Protein AF-A0A8H3WWH0-F1 (afdb_monomer_lite)

Organism: Gigaspora margarita (NCBI:txid4874)

Structure (mmCIF, N/CA/C/O backbone):
data_AF-A0A8H3WWH0-F1
#
_entry.id   AF-A0A8H3WWH0-F1
#
loop_
_atom_site.group_PDB
_atom_site.id
_atom_site.type_symbol
_atom_site.label_atom_id
_atom_site.label_alt_id
_atom_site.label_comp_id
_atom_site.label_asym_id
_atom_site.label_entity_id
_atom_site.label_seq_id
_atom_site.pdbx_PDB_ins_code
_atom_site.Cartn_x
_atom_site.Cartn_y
_atom_site.Cartn_z
_atom_site.occupancy
_atom_site.B_iso_or_equiv
_atom_site.auth_seq_id
_atom_site.auth_comp_id
_atom_site.auth_asym_id
_atom_site.auth_atom_id
_atom_site.pdbx_PDB_model_num
ATOM 1 N N . MET A 1 1 ? 37.284 -2.331 -10.304 1.00 47.31 1 MET A N 1
ATOM 2 C CA . MET A 1 1 ? 37.737 -1.163 -9.520 1.00 47.31 1 MET A CA 1
ATOM 3 C C . MET A 1 1 ? 36.576 -0.740 -8.632 1.00 47.31 1 MET A C 1
ATOM 5 O O . MET A 1 1 ? 35.545 -0.364 -9.172 1.00 47.31 1 MET A O 1
ATOM 9 N N . ARG A 1 2 ? 36.662 -0.926 -7.308 1.00 51.16 2 ARG A N 1
ATOM 10 C CA . ARG A 1 2 ? 35.628 -0.417 -6.393 1.00 51.16 2 ARG A CA 1
ATOM 11 C C . ARG A 1 2 ? 35.844 1.087 -6.280 1.00 51.16 2 ARG A C 1
ATOM 13 O O . ARG A 1 2 ? 36.903 1.511 -5.836 1.00 51.16 2 ARG A O 1
ATOM 20 N N . ILE A 1 3 ? 34.891 1.863 -6.782 1.00 69.62 3 ILE A N 1
ATOM 21 C CA . ILE A 1 3 ? 34.900 3.312 -6.619 1.00 69.62 3 ILE A CA 1
ATOM 22 C C . ILE A 1 3 ? 34.390 3.567 -5.211 1.00 69.62 3 ILE A C 1
ATOM 24 O O . ILE A 1 3 ? 33.241 3.264 -4.889 1.00 69.62 3 ILE A O 1
ATOM 28 N N . ASP A 1 4 ? 35.277 4.059 -4.363 1.00 80.44 4 ASP A N 1
ATOM 29 C CA . ASP A 1 4 ? 34.910 4.469 -3.025 1.00 80.44 4 ASP A CA 1
ATOM 30 C C . ASP A 1 4 ? 34.008 5.700 -3.088 1.00 80.44 4 ASP A C 1
ATOM 32 O O . ASP A 1 4 ? 34.288 6.665 -3.801 1.00 80.44 4 ASP A O 1
ATOM 36 N N . ALA A 1 5 ? 32.918 5.670 -2.318 1.00 78.88 5 ALA A N 1
ATOM 37 C CA . ALA A 1 5 ? 32.061 6.834 -2.172 1.00 78.88 5 ALA A CA 1
ATOM 38 C C . ALA A 1 5 ? 32.884 8.022 -1.632 1.00 78.88 5 ALA A C 1
ATOM 40 O O . ALA A 1 5 ? 33.704 7.815 -0.720 1.00 78.88 5 ALA A O 1
ATOM 41 N N . PRO A 1 6 ? 32.654 9.247 -2.147 1.00 90.19 6 PRO A N 1
ATOM 42 C CA . PRO A 1 6 ? 33.270 10.463 -1.633 1.00 90.19 6 PRO A CA 1
ATOM 43 C C . PRO A 1 6 ? 33.148 10.574 -0.109 1.00 90.19 6 PRO A C 1
ATOM 45 O O . PRO A 1 6 ? 32.154 10.157 0.494 1.00 90.19 6 PRO A O 1
ATOM 48 N N . SER A 1 7 ? 34.169 11.140 0.531 1.00 87.94 7 SER A N 1
ATOM 49 C CA . SER A 1 7 ? 34.302 11.152 1.994 1.00 87.94 7 SER A CA 1
ATOM 50 C C . SER A 1 7 ? 33.136 11.842 2.711 1.00 87.94 7 SER A C 1
ATOM 52 O O . SER A 1 7 ? 32.766 11.432 3.809 1.00 87.94 7 SER A O 1
ATOM 54 N N . ASN A 1 8 ? 32.516 12.844 2.085 1.00 89.38 8 ASN A N 1
ATOM 55 C CA . ASN A 1 8 ? 31.318 13.510 2.592 1.00 89.38 8 ASN A CA 1
ATOM 56 C C . ASN A 1 8 ? 30.099 12.575 2.612 1.00 89.38 8 ASN A C 1
ATOM 58 O O . ASN A 1 8 ? 29.381 12.548 3.606 1.00 89.38 8 ASN A O 1
ATOM 62 N N . ILE A 1 9 ? 29.900 11.772 1.563 1.00 87.19 9 ILE A N 1
ATOM 63 C CA . ILE A 1 9 ? 28.794 10.807 1.486 1.00 87.19 9 ILE A CA 1
ATOM 64 C C . ILE A 1 9 ? 28.985 9.708 2.530 1.00 87.19 9 ILE A C 1
ATOM 66 O O . ILE A 1 9 ? 28.060 9.395 3.273 1.00 87.19 9 ILE A O 1
ATOM 70 N N . ARG A 1 10 ? 30.212 9.191 2.667 1.00 88.69 10 ARG A N 1
ATOM 71 C CA . ARG A 1 10 ? 30.536 8.175 3.679 1.00 88.69 10 ARG A CA 1
ATOM 72 C C . ARG A 1 10 ? 30.278 8.672 5.103 1.00 88.69 10 ARG A C 1
ATOM 74 O O . ARG A 1 10 ? 29.740 7.925 5.909 1.00 88.69 10 ARG A O 1
ATOM 81 N N . LYS A 1 11 ? 30.613 9.932 5.404 1.00 91.94 11 LYS A N 1
ATOM 82 C CA . LYS A 1 11 ? 30.313 10.548 6.707 1.00 91.94 11 LYS A CA 1
ATOM 83 C C . LYS A 1 11 ? 28.812 10.631 6.971 1.00 91.94 11 LYS A C 1
ATOM 85 O O . LYS A 1 11 ? 28.388 10.245 8.049 1.00 91.94 11 LYS A O 1
ATOM 90 N N . ILE A 1 12 ? 28.023 11.085 5.996 1.00 90.94 12 ILE A N 1
ATOM 91 C CA . ILE A 1 12 ? 26.559 11.170 6.132 1.00 90.94 12 ILE A CA 1
ATOM 92 C C . ILE A 1 12 ? 25.961 9.781 6.391 1.00 90.94 12 ILE A C 1
ATOM 94 O O . ILE A 1 12 ? 25.162 9.620 7.308 1.00 90.94 12 ILE A O 1
ATOM 98 N N . CYS A 1 13 ? 26.383 8.768 5.630 1.00 88.12 13 CYS A N 1
ATOM 99 C CA . CYS A 1 13 ? 25.915 7.396 5.821 1.00 88.12 13 CYS A CA 1
ATOM 100 C C . CYS A 1 13 ? 26.326 6.822 7.183 1.00 88.12 13 CYS A C 1
ATOM 102 O O . CYS A 1 13 ? 25.513 6.170 7.827 1.00 88.12 13 CYS A O 1
ATOM 104 N N . ASN A 1 14 ? 27.555 7.078 7.637 1.00 89.38 14 ASN A N 1
ATOM 105 C CA . ASN A 1 14 ? 28.015 6.608 8.943 1.00 89.38 14 ASN A CA 1
ATOM 106 C C . ASN A 1 14 ? 27.231 7.258 10.088 1.00 89.38 14 ASN A C 1
ATOM 108 O O . ASN A 1 14 ? 26.812 6.543 10.986 1.00 89.38 14 ASN A O 1
ATOM 112 N N . VAL A 1 15 ? 26.962 8.568 10.017 1.00 90.88 15 VAL A N 1
ATOM 113 C CA . VAL A 1 15 ? 26.115 9.267 11.001 1.00 90.88 15 VAL A CA 1
ATOM 114 C C . VAL A 1 15 ? 24.715 8.656 11.042 1.00 90.88 15 VAL A C 1
ATOM 116 O O . VAL A 1 15 ? 24.212 8.364 12.118 1.00 90.88 15 VAL A O 1
ATOM 119 N N . PHE A 1 16 ? 24.110 8.390 9.879 1.00 86.81 16 PHE A N 1
ATOM 120 C CA . PHE A 1 16 ? 22.803 7.732 9.821 1.00 86.81 16 PHE A CA 1
ATOM 121 C C . PHE A 1 16 ? 22.822 6.342 10.470 1.00 86.81 16 PHE A C 1
ATOM 123 O O . PHE A 1 16 ? 21.914 6.013 11.222 1.00 86.81 16 PHE A O 1
ATOM 130 N N . ILE A 1 17 ? 23.843 5.526 10.192 1.00 84.44 17 ILE A N 1
ATOM 131 C CA . ILE A 1 17 ? 23.974 4.179 10.766 1.00 84.44 17 ILE A C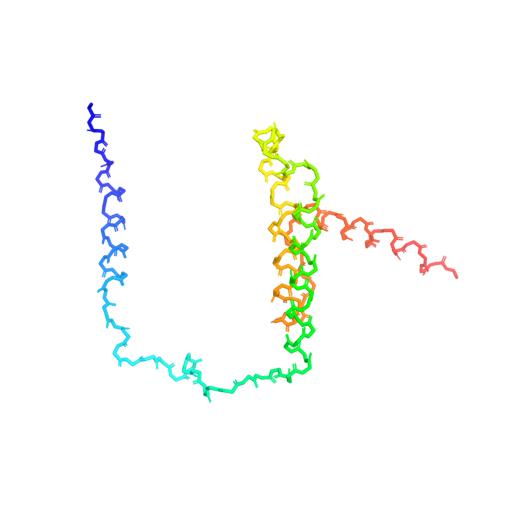A 1
ATOM 132 C C . ILE A 1 17 ? 24.190 4.251 12.282 1.00 84.44 17 ILE A C 1
ATOM 134 O O . ILE A 1 17 ? 23.595 3.468 13.013 1.00 84.44 17 ILE A O 1
ATOM 138 N N . GLU A 1 18 ? 25.023 5.178 12.755 1.00 84.38 18 GLU A N 1
ATOM 139 C CA . GLU A 1 18 ? 25.253 5.401 14.185 1.00 84.38 18 GLU A CA 1
ATOM 140 C C . GLU A 1 18 ? 23.978 5.859 14.897 1.00 84.38 18 GLU A C 1
ATOM 142 O O . GLU A 1 18 ? 23.678 5.350 15.971 1.00 84.38 18 GLU A O 1
ATOM 147 N N . ASP A 1 19 ? 23.198 6.763 14.300 1.00 81.19 19 ASP A N 1
ATOM 148 C CA . ASP A 1 19 ? 21.915 7.202 14.856 1.00 81.19 19 ASP A CA 1
ATOM 149 C C . ASP A 1 19 ? 20.839 6.110 14.792 1.00 81.19 19 ASP A C 1
ATOM 151 O O . ASP A 1 19 ? 20.040 5.992 15.715 1.00 81.19 19 ASP A O 1
ATOM 155 N N . PHE A 1 20 ? 20.826 5.291 13.738 1.00 75.75 20 PHE A N 1
ATOM 156 C CA . PHE A 1 20 ? 19.879 4.185 13.580 1.00 75.75 20 PHE A CA 1
ATOM 157 C C . PHE A 1 20 ? 20.164 3.024 14.542 1.00 75.75 20 PHE A C 1
ATOM 159 O O . PHE A 1 20 ? 19.232 2.415 15.055 1.00 75.75 20 PHE A O 1
ATOM 166 N N . ASN A 1 21 ? 21.443 2.727 14.791 1.00 71.00 21 ASN A N 1
ATOM 167 C CA . ASN A 1 21 ? 21.883 1.657 15.692 1.00 71.00 21 ASN A CA 1
ATOM 168 C C . ASN A 1 21 ? 21.983 2.099 17.158 1.00 71.00 21 ASN A C 1
ATOM 170 O O . ASN A 1 21 ? 22.380 1.298 18.005 1.00 71.00 21 ASN A O 1
ATOM 174 N N . LYS A 1 22 ? 21.673 3.359 17.488 1.00 72.88 22 LYS A N 1
ATOM 175 C CA . LYS A 1 22 ? 21.395 3.713 18.879 1.00 72.88 22 LYS A CA 1
ATOM 176 C C . LYS A 1 22 ? 20.124 2.970 19.266 1.00 72.88 22 LYS A C 1
ATOM 178 O O . LYS A 1 22 ? 19.025 3.412 18.943 1.00 72.88 22 LYS A O 1
ATOM 183 N N . ASP A 1 23 ? 20.292 1.859 19.975 1.00 59.53 23 ASP A N 1
ATOM 184 C CA . ASP A 1 23 ? 19.234 1.060 20.606 1.00 59.53 23 ASP A CA 1
ATOM 185 C C . ASP A 1 23 ? 18.493 1.838 21.723 1.00 59.53 23 ASP A C 1
ATOM 187 O O . ASP A 1 23 ? 18.052 1.276 22.722 1.00 59.53 23 ASP A O 1
ATOM 191 N N . GLU A 1 24 ? 18.297 3.150 21.576 1.00 60.19 24 GLU A N 1
ATOM 192 C CA . GLU A 1 24 ? 17.433 3.945 22.442 1.00 60.19 24 GLU A CA 1
ATOM 193 C C . GLU A 1 24 ? 15.970 3.785 22.018 1.00 60.19 24 GLU A C 1
ATOM 195 O O . GLU A 1 24 ? 15.259 4.734 21.690 1.00 60.19 24 GLU A O 1
ATOM 200 N N . ILE A 1 25 ? 15.486 2.549 22.085 1.00 59.09 25 ILE A N 1
ATOM 201 C CA . ILE A 1 25 ? 14.101 2.321 22.479 1.00 59.09 25 ILE A CA 1
ATOM 202 C C . ILE A 1 25 ? 14.105 1.370 23.679 1.00 59.09 25 ILE A C 1
ATOM 204 O O . ILE A 1 25 ? 13.384 0.379 23.704 1.00 59.09 25 ILE A O 1
ATOM 208 N N . GLU A 1 26 ? 14.905 1.670 24.711 1.00 57.72 26 GLU A N 1
ATOM 209 C CA . GLU A 1 26 ? 14.737 1.002 26.013 1.00 57.72 26 GLU A CA 1
ATOM 210 C C . GLU A 1 26 ? 13.321 1.244 26.569 1.00 57.72 26 GLU A C 1
ATOM 212 O O . GLU A 1 26 ? 12.786 0.420 27.308 1.00 57.72 26 GLU A O 1
ATOM 217 N N . ILE A 1 27 ? 12.669 2.346 26.165 1.00 62.75 27 ILE A N 1
ATOM 218 C CA . ILE A 1 27 ? 11.276 2.655 26.494 1.00 62.75 27 ILE A CA 1
ATOM 219 C C . ILE A 1 27 ? 10.620 3.320 25.280 1.00 62.75 27 ILE A C 1
ATOM 221 O O . ILE A 1 27 ? 10.911 4.473 24.960 1.00 62.75 27 ILE A O 1
ATOM 225 N N . LEU A 1 28 ? 9.700 2.616 24.609 1.00 63.22 28 LEU A N 1
ATOM 226 C CA . LEU A 1 28 ? 8.812 3.239 23.624 1.00 63.22 28 LEU A CA 1
ATOM 227 C C . LEU A 1 28 ? 8.074 4.393 24.327 1.00 63.22 28 LEU A C 1
ATOM 229 O O . LEU A 1 28 ? 7.396 4.138 25.328 1.00 63.22 28 LEU A O 1
ATOM 233 N N . PRO A 1 29 ? 8.168 5.650 23.846 1.00 67.38 29 PRO A N 1
ATOM 234 C CA . PRO A 1 29 ? 7.402 6.741 24.429 1.00 67.38 29 PRO A CA 1
ATOM 235 C C . PRO A 1 29 ? 5.924 6.334 24.530 1.00 67.38 29 PRO A C 1
ATOM 237 O O . PRO A 1 29 ? 5.405 5.795 23.551 1.00 67.38 29 PRO A O 1
ATOM 240 N N . PRO A 1 30 ? 5.209 6.610 25.637 1.00 64.69 30 PRO A N 1
ATOM 241 C CA . PRO A 1 30 ? 3.835 6.128 25.836 1.00 64.69 30 PRO A CA 1
ATOM 242 C C . PRO A 1 30 ? 2.860 6.490 24.700 1.00 64.69 30 PRO A C 1
ATOM 244 O O . PRO A 1 30 ? 1.909 5.771 24.423 1.00 64.69 30 PRO A O 1
ATOM 247 N N . LYS A 1 31 ? 3.125 7.577 23.965 1.00 68.25 31 LYS A N 1
ATOM 248 C CA . LYS A 1 31 ? 2.364 7.959 22.758 1.00 68.25 31 LYS A CA 1
ATOM 249 C C . LYS A 1 31 ? 2.461 6.961 21.594 1.00 68.25 31 LYS A C 1
ATOM 251 O O . LYS A 1 31 ? 1.628 6.999 20.698 1.00 68.25 31 LYS A O 1
ATOM 256 N N . TYR A 1 32 ? 3.491 6.124 21.584 1.00 64.62 32 TYR A N 1
ATOM 257 C CA . TYR A 1 32 ? 3.726 5.073 20.599 1.00 64.62 32 TYR A CA 1
ATOM 258 C C . TYR A 1 32 ? 3.468 3.674 21.184 1.00 64.62 32 TYR A C 1
ATOM 260 O O . TYR A 1 32 ? 3.505 2.696 20.442 1.00 64.62 32 TYR A O 1
ATOM 268 N N . SER A 1 33 ? 3.188 3.557 22.491 1.00 67.88 33 SER A N 1
ATOM 269 C CA . SER A 1 33 ? 2.760 2.288 23.079 1.00 67.88 33 SER A CA 1
ATOM 270 C C . SER A 1 33 ? 1.339 1.975 22.621 1.00 67.88 33 SER A C 1
ATOM 272 O O . SER A 1 33 ? 0.416 2.758 22.850 1.00 67.88 33 SER A O 1
ATOM 274 N N . HIS A 1 34 ? 1.166 0.839 21.953 1.00 67.12 34 HIS A N 1
ATOM 275 C CA . HIS A 1 34 ? -0.143 0.367 21.526 1.00 67.12 34 HIS A CA 1
ATOM 276 C C . HIS A 1 34 ? -0.812 -0.364 22.693 1.00 67.12 34 HIS A C 1
ATOM 278 O O . HIS A 1 34 ? -0.259 -1.312 23.242 1.00 67.12 34 HIS A O 1
ATOM 284 N N . ASN A 1 35 ? -2.028 0.025 23.056 1.00 80.00 35 ASN A N 1
ATOM 285 C CA . ASN A 1 35 ? -2.813 -0.582 24.142 1.00 80.00 35 ASN A CA 1
ATOM 286 C C . ASN A 1 35 ? -3.468 -1.925 23.747 1.00 80.00 35 ASN A C 1
ATOM 288 O O . ASN A 1 35 ? -4.428 -2.357 24.378 1.00 80.00 35 ASN A O 1
ATOM 292 N N . HIS A 1 36 ? -2.965 -2.565 22.686 1.00 76.69 36 HIS A N 1
ATOM 293 C CA . HIS A 1 36 ? -3.516 -3.773 22.054 1.00 76.69 36 HIS A CA 1
ATOM 294 C C . HIS A 1 36 ? -4.998 -3.703 21.649 1.00 76.69 36 HIS A C 1
ATOM 296 O O . HIS A 1 36 ? -5.581 -4.737 21.326 1.00 76.69 36 HIS A O 1
ATOM 302 N N . THR A 1 37 ? -5.607 -2.516 21.606 1.00 81.50 37 THR A N 1
ATOM 303 C CA . THR A 1 37 ? -6.978 -2.349 21.128 1.00 81.50 37 THR A CA 1
ATOM 304 C C . THR A 1 37 ? -6.993 -1.561 19.830 1.00 81.50 37 THR A C 1
ATOM 306 O O . THR A 1 37 ? -6.240 -0.609 19.640 1.00 81.50 37 THR A O 1
ATOM 309 N N . TRP A 1 38 ? -7.841 -1.994 18.904 1.00 81.12 38 TRP A N 1
ATOM 310 C CA . TRP A 1 38 ? -8.092 -1.251 17.679 1.00 81.12 38 TRP A CA 1
ATOM 311 C C . TRP A 1 38 ? -9.072 -0.122 17.971 1.00 81.12 38 TRP A C 1
ATOM 313 O O . TRP A 1 38 ? -10.019 -0.293 18.741 1.00 81.12 38 TRP A O 1
ATOM 323 N N . ARG A 1 39 ? -8.832 1.040 17.362 1.00 83.69 39 ARG A N 1
ATOM 324 C CA . ARG A 1 39 ? -9.764 2.168 17.428 1.00 83.69 39 ARG A CA 1
ATOM 325 C C . ARG A 1 39 ? -11.014 1.879 16.596 1.00 83.69 39 ARG A C 1
ATOM 327 O O . ARG A 1 39 ? -12.112 2.250 16.993 1.00 83.69 39 ARG A O 1
ATOM 334 N N . GLU A 1 40 ? -10.825 1.252 15.443 1.00 84.88 40 GLU A N 1
ATOM 335 C CA . GLU A 1 40 ? -11.866 0.854 14.507 1.00 84.88 40 GLU A CA 1
ATOM 336 C C . GLU A 1 40 ? -12.596 -0.405 14.992 1.00 84.88 40 GLU A C 1
ATOM 338 O O . GLU A 1 40 ? -12.020 -1.286 15.637 1.00 84.88 40 GLU A O 1
ATOM 343 N N . SER A 1 41 ? -13.879 -0.511 14.650 1.00 89.38 41 SER A N 1
ATOM 344 C CA . SER A 1 41 ? -14.669 -1.710 14.939 1.00 89.38 41 SER A CA 1
ATOM 345 C C . SER A 1 41 ? -14.247 -2.906 14.074 1.00 89.38 41 SER A C 1
ATOM 347 O O . SER A 1 41 ? -13.663 -2.752 13.001 1.00 89.38 41 SER A O 1
ATOM 349 N N . SER A 1 42 ? -14.598 -4.126 14.498 1.00 90.44 42 SER A N 1
ATOM 350 C CA . SER A 1 42 ? -14.311 -5.342 13.717 1.00 90.44 42 SER A CA 1
ATOM 351 C C . SER A 1 42 ? -14.920 -5.308 12.309 1.00 90.44 42 SER A C 1
ATOM 353 O O . SER A 1 42 ? -14.315 -5.830 11.377 1.00 90.44 42 SER A O 1
ATOM 355 N N . GLU A 1 43 ? -16.103 -4.712 12.148 1.00 92.50 43 GLU A N 1
ATOM 356 C CA . GLU A 1 43 ? -16.756 -4.549 10.844 1.00 92.50 43 GLU A CA 1
ATOM 357 C C . GLU A 1 43 ? -15.971 -3.581 9.953 1.00 92.50 43 GLU A C 1
ATOM 359 O O . GLU A 1 43 ? -15.738 -3.849 8.777 1.00 92.50 43 GLU A O 1
ATOM 364 N N . GLU A 1 44 ? -15.490 -2.472 10.515 1.00 88.56 44 GLU A N 1
ATOM 365 C CA . GLU A 1 44 ? -14.667 -1.523 9.772 1.00 88.56 44 GLU A CA 1
ATOM 366 C C . GLU A 1 44 ? -13.326 -2.115 9.354 1.00 88.56 44 GLU A C 1
ATOM 368 O O . GLU A 1 44 ? -12.905 -1.893 8.221 1.00 88.56 44 GLU A O 1
ATOM 373 N N . LEU A 1 45 ? -12.682 -2.890 10.228 1.00 89.56 45 LEU A N 1
ATOM 374 C CA . LEU A 1 45 ? -11.452 -3.610 9.900 1.00 89.56 45 LEU A CA 1
ATOM 375 C C . LEU A 1 45 ? -11.683 -4.625 8.772 1.00 89.56 45 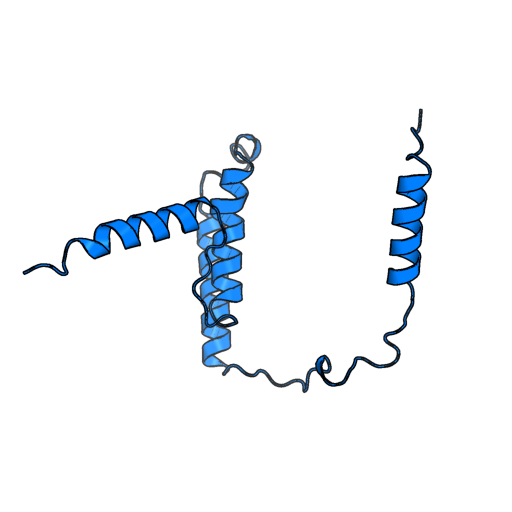LEU A C 1
ATOM 377 O O . LEU A 1 45 ? -10.868 -4.709 7.852 1.00 89.56 45 LEU A O 1
ATOM 381 N N . ALA A 1 46 ? -12.803 -5.354 8.798 1.00 92.19 46 ALA A N 1
ATOM 382 C CA . ALA A 1 46 ? -13.176 -6.278 7.728 1.00 92.19 46 ALA A CA 1
ATOM 383 C C . ALA A 1 46 ? -13.435 -5.548 6.399 1.00 92.19 46 ALA A C 1
ATOM 385 O O . ALA A 1 46 ? -12.969 -5.996 5.350 1.00 92.19 46 ALA A O 1
ATOM 386 N N . ASN A 1 47 ? -14.106 -4.394 6.441 1.00 90.81 47 ASN A N 1
ATOM 387 C CA . ASN A 1 47 ? -14.355 -3.570 5.259 1.00 90.81 47 ASN A CA 1
ATOM 388 C C . ASN A 1 47 ? -13.052 -3.011 4.672 1.00 90.81 47 ASN A C 1
ATOM 390 O O . ASN A 1 47 ? -12.823 -3.155 3.476 1.00 90.81 47 ASN A O 1
ATOM 394 N N . ILE A 1 48 ? -12.160 -2.448 5.499 1.00 88.81 48 ILE A N 1
ATOM 395 C CA . ILE A 1 48 ? -10.839 -1.966 5.049 1.00 88.81 48 ILE A CA 1
ATOM 396 C C . ILE A 1 48 ? -10.043 -3.115 4.422 1.00 88.81 48 ILE A C 1
ATOM 398 O O . ILE A 1 48 ? -9.465 -2.961 3.349 1.00 88.81 48 ILE A O 1
ATOM 402 N N . THR A 1 49 ? -10.043 -4.284 5.066 1.00 91.38 49 THR A N 1
ATOM 403 C CA . THR A 1 49 ? -9.346 -5.470 4.552 1.00 91.38 49 THR A CA 1
ATOM 404 C C . THR A 1 49 ? -9.908 -5.894 3.197 1.00 91.38 49 THR A C 1
ATOM 406 O O . THR A 1 49 ? -9.141 -6.177 2.280 1.00 91.38 49 THR A O 1
ATOM 409 N N . SER A 1 50 ? -11.233 -5.891 3.045 1.00 93.38 50 SER A N 1
ATOM 410 C CA . SER A 1 50 ? -11.894 -6.231 1.782 1.00 93.38 50 SER A CA 1
ATOM 411 C C . SER A 1 50 ? -11.528 -5.237 0.678 1.00 93.38 50 SER A C 1
ATOM 413 O O . SER A 1 50 ? -11.109 -5.665 -0.391 1.00 93.38 50 SER A O 1
ATOM 415 N N . GLU A 1 51 ? -11.557 -3.929 0.956 1.00 92.06 51 GLU A N 1
ATOM 416 C CA . GLU A 1 51 ? -11.164 -2.893 -0.013 1.00 92.06 51 GLU A CA 1
ATOM 417 C C . GLU A 1 51 ? -9.698 -3.039 -0.471 1.00 92.06 51 GLU A C 1
ATOM 419 O O . GLU A 1 51 ? -9.387 -2.851 -1.652 1.00 92.06 51 GLU A O 1
ATOM 424 N N . ILE A 1 52 ? -8.783 -3.395 0.441 1.00 91.25 52 ILE A N 1
ATOM 425 C CA . ILE A 1 52 ? -7.373 -3.651 0.105 1.00 91.25 52 ILE A CA 1
ATOM 426 C C . ILE A 1 52 ? -7.249 -4.878 -0.806 1.00 91.25 52 ILE A C 1
ATOM 428 O O . ILE A 1 52 ? -6.534 -4.829 -1.809 1.00 91.25 52 ILE A O 1
ATOM 432 N N . LEU A 1 53 ? -7.936 -5.974 -0.475 1.00 93.62 53 LEU A N 1
ATOM 433 C CA . LEU A 1 53 ? -7.885 -7.212 -1.256 1.00 93.62 53 LEU A CA 1
ATOM 434 C C . LEU A 1 53 ? -8.528 -7.055 -2.639 1.00 93.62 53 LEU A C 1
ATOM 436 O O . LEU A 1 53 ? -7.996 -7.583 -3.615 1.00 93.62 53 LEU A O 1
ATOM 440 N N . GLU A 1 54 ? -9.625 -6.309 -2.744 1.00 94.44 54 GLU A N 1
ATOM 441 C CA . GLU A 1 54 ? -10.246 -5.956 -4.024 1.00 94.44 54 GLU A CA 1
ATOM 442 C C . GLU A 1 54 ? -9.292 -5.122 -4.882 1.00 94.44 54 GLU A C 1
ATOM 444 O O . GLU A 1 54 ? -9.033 -5.482 -6.029 1.00 94.44 54 GLU A O 1
ATOM 449 N N . SER A 1 55 ? -8.667 -4.093 -4.298 1.00 91.94 55 SER A N 1
ATOM 450 C CA . SER A 1 55 ? -7.674 -3.269 -5.001 1.00 91.94 55 SER A CA 1
ATOM 451 C C . SER A 1 55 ? -6.497 -4.106 -5.512 1.00 91.94 55 SER A C 1
ATOM 453 O O . SER A 1 55 ? -6.062 -3.942 -6.649 1.00 91.94 55 SER A O 1
ATOM 455 N N . LEU A 1 56 ? -5.994 -5.045 -4.703 1.00 91.50 56 LEU A N 1
ATOM 456 C CA . LEU A 1 56 ? -4.948 -5.986 -5.120 1.00 91.50 56 LEU A CA 1
ATOM 457 C C . LEU A 1 56 ? -5.412 -6.916 -6.246 1.00 91.50 56 LEU A C 1
ATOM 459 O O . LEU A 1 56 ? -4.663 -7.156 -7.192 1.00 91.50 56 LEU A O 1
ATOM 463 N N . SER A 1 57 ? -6.637 -7.435 -6.157 1.00 93.00 57 SER A N 1
ATOM 464 C CA . SER A 1 57 ? -7.226 -8.273 -7.203 1.00 93.00 57 SER A CA 1
ATOM 465 C C . SER A 1 57 ? -7.304 -7.521 -8.533 1.00 93.00 57 SER A C 1
ATOM 467 O O . SER A 1 57 ? -6.939 -8.081 -9.567 1.00 93.00 57 SER A O 1
ATOM 469 N N . ASP A 1 58 ? -7.732 -6.261 -8.517 1.00 90.88 58 ASP A N 1
ATOM 470 C CA . ASP A 1 58 ? -7.815 -5.430 -9.720 1.00 90.88 58 ASP A CA 1
ATOM 471 C C . ASP A 1 58 ? -6.430 -5.155 -10.317 1.00 90.88 58 ASP A C 1
ATOM 473 O O . ASP A 1 58 ? -6.239 -5.290 -11.527 1.00 90.88 58 ASP A O 1
ATOM 477 N N . ILE A 1 59 ? -5.437 -4.874 -9.467 1.00 89.00 59 ILE A N 1
ATOM 478 C CA . ILE A 1 59 ? -4.037 -4.705 -9.878 1.00 89.00 59 ILE A CA 1
ATOM 479 C C . ILE A 1 59 ? -3.503 -5.968 -10.559 1.00 89.00 59 ILE A C 1
ATOM 481 O O . ILE A 1 59 ? -2.919 -5.888 -11.637 1.00 89.00 59 ILE A O 1
ATOM 485 N N . TRP A 1 60 ? -3.706 -7.143 -9.960 1.00 86.81 60 TRP A N 1
ATOM 486 C CA . TRP A 1 60 ? -3.200 -8.403 -10.514 1.00 86.81 60 TRP A CA 1
ATOM 487 C C . TRP A 1 60 ? -3.918 -8.852 -11.782 1.00 86.81 60 TRP A C 1
ATOM 489 O O . TRP A 1 60 ? -3.343 -9.595 -12.575 1.00 86.81 60 TRP A O 1
ATOM 499 N N . ARG A 1 61 ? -5.159 -8.412 -11.989 1.00 89.25 61 ARG A N 1
ATOM 500 C CA . ARG A 1 61 ? -5.905 -8.666 -13.226 1.00 89.25 61 ARG A CA 1
ATOM 501 C C . ARG A 1 61 ? -5.539 -7.700 -14.349 1.00 89.25 61 ARG A C 1
ATOM 503 O O . ARG A 1 61 ? -5.985 -7.920 -15.472 1.00 89.25 61 ARG A O 1
ATOM 510 N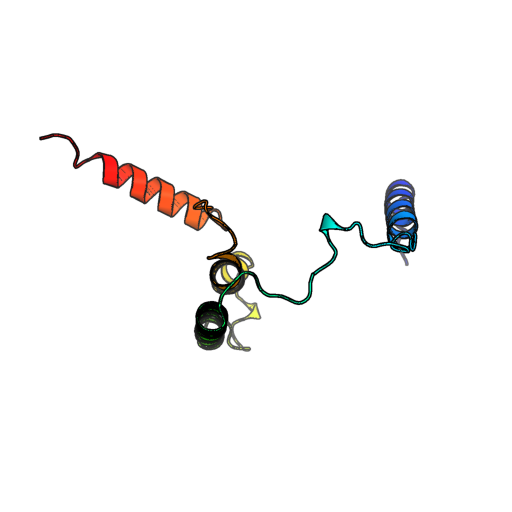 N . ASN A 1 62 ? -4.756 -6.653 -14.079 1.00 87.75 62 ASN A N 1
ATOM 511 C CA . ASN A 1 62 ? -4.345 -5.689 -15.090 1.00 87.75 62 ASN A CA 1
ATOM 512 C C . ASN A 1 62 ? -3.319 -6.319 -16.061 1.00 87.75 62 ASN A C 1
ATOM 514 O O . ASN A 1 62 ? -2.189 -6.611 -15.651 1.00 87.75 62 ASN A O 1
ATOM 518 N N . PRO A 1 63 ? -3.650 -6.460 -17.361 1.00 86.62 63 PRO A N 1
ATOM 519 C CA . PRO A 1 63 ? -2.752 -7.057 -18.350 1.00 86.62 63 PRO A CA 1
ATOM 520 C C . PRO A 1 63 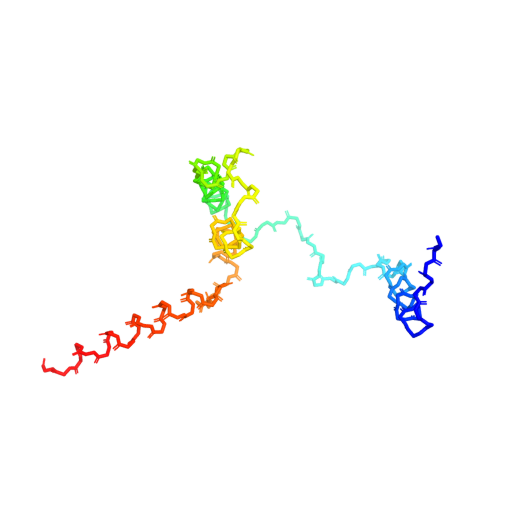? -1.434 -6.292 -18.535 1.00 86.62 63 PRO A C 1
ATOM 522 O O . PRO A 1 63 ? -0.439 -6.866 -18.971 1.00 86.62 63 PRO A O 1
ATOM 525 N N . ALA A 1 64 ? -1.394 -5.001 -18.179 1.00 84.06 64 ALA A N 1
ATOM 526 C CA . ALA A 1 64 ? -0.179 -4.188 -18.243 1.00 84.06 64 ALA A CA 1
ATOM 527 C C . ALA A 1 64 ? 0.957 -4.743 -17.365 1.00 84.06 64 ALA A C 1
ATOM 529 O O . ALA A 1 64 ? 2.129 -4.463 -17.624 1.00 84.06 64 ALA A O 1
ATOM 530 N N . PHE A 1 65 ? 0.620 -5.550 -16.354 1.00 84.19 65 PHE A N 1
ATOM 531 C CA . PHE A 1 65 ? 1.571 -6.163 -15.431 1.00 84.19 65 PHE A CA 1
ATOM 532 C C . PHE A 1 65 ? 1.778 -7.663 -15.661 1.00 84.19 65 PHE A C 1
ATOM 534 O O . PHE A 1 65 ? 2.437 -8.320 -14.852 1.00 84.19 65 PHE A O 1
ATOM 541 N N . GLU A 1 66 ? 1.297 -8.214 -16.780 1.00 87.12 66 GLU A N 1
ATOM 542 C CA . GLU A 1 66 ? 1.699 -9.556 -17.198 1.00 87.12 66 GLU A CA 1
ATOM 543 C C . GLU A 1 66 ? 3.218 -9.626 -17.416 1.00 87.12 66 GLU A C 1
ATOM 545 O O . GLU A 1 66 ? 3.855 -8.674 -17.867 1.00 87.12 66 GLU A O 1
ATOM 550 N N . ALA A 1 67 ? 3.832 -10.774 -17.117 1.00 82.62 67 ALA A N 1
ATOM 551 C CA . ALA A 1 67 ? 5.292 -10.921 -17.102 1.00 82.62 67 ALA A CA 1
ATOM 552 C C . ALA A 1 67 ? 5.984 -10.580 -18.442 1.00 82.62 67 ALA A C 1
ATOM 554 O O . ALA A 1 67 ? 7.155 -10.192 -18.460 1.00 82.62 67 ALA A O 1
ATOM 555 N N . ASN A 1 68 ? 5.267 -10.723 -19.558 1.00 86.81 68 ASN A N 1
ATOM 556 C CA . ASN A 1 68 ? 5.700 -10.381 -20.916 1.00 86.81 68 ASN A CA 1
ATOM 557 C C . ASN A 1 68 ? 5.717 -8.861 -21.190 1.00 86.81 68 ASN A C 1
ATOM 559 O O . ASN A 1 68 ? 6.520 -8.411 -22.006 1.00 86.81 68 ASN A O 1
ATOM 563 N N . ILE A 1 69 ? 4.865 -8.079 -20.520 1.00 84.88 69 ILE A N 1
ATOM 564 C CA . ILE A 1 69 ? 4.606 -6.657 -20.801 1.00 84.88 69 ILE A CA 1
ATOM 565 C C . ILE A 1 69 ? 5.056 -5.757 -19.636 1.00 84.88 69 ILE A C 1
ATOM 567 O O . ILE A 1 69 ? 5.397 -4.597 -19.849 1.00 84.88 69 ILE A O 1
ATOM 571 N N . ALA A 1 70 ? 5.175 -6.282 -18.416 1.00 81.25 70 ALA A N 1
ATOM 572 C CA . ALA A 1 70 ? 5.536 -5.512 -17.224 1.00 81.25 70 ALA A CA 1
ATOM 573 C C . ALA A 1 70 ? 6.854 -4.731 -17.381 1.00 81.25 70 ALA A C 1
ATOM 575 O O . ALA A 1 70 ? 6.981 -3.611 -16.894 1.00 81.25 70 ALA A O 1
ATOM 576 N N . LYS A 1 71 ? 7.833 -5.290 -18.108 1.00 84.12 71 LYS A N 1
ATOM 577 C CA . LYS A 1 71 ? 9.140 -4.649 -18.347 1.00 84.12 71 LYS A CA 1
ATOM 578 C C . LYS A 1 71 ? 9.086 -3.451 -19.298 1.00 84.12 71 LYS A C 1
ATOM 580 O O . LYS A 1 71 ? 10.058 -2.705 -19.360 1.00 84.12 71 LYS A O 1
ATOM 585 N N . THR A 1 72 ? 8.010 -3.295 -20.067 1.00 87.62 72 THR A N 1
ATOM 586 C CA . THR A 1 72 ? 7.838 -2.172 -21.000 1.00 87.62 72 THR A CA 1
ATOM 587 C C . THR A 1 72 ? 7.042 -1.024 -20.387 1.00 87.62 72 THR A C 1
ATOM 589 O O . THR A 1 72 ? 6.942 0.038 -21.001 1.00 87.62 72 THR A O 1
ATOM 592 N N . GLN A 1 73 ? 6.495 -1.215 -19.183 1.00 86.19 73 GLN A N 1
ATOM 593 C CA . GLN A 1 73 ? 5.723 -0.191 -18.497 1.00 86.19 73 GLN A CA 1
ATOM 594 C C . GLN A 1 73 ? 6.613 0.925 -17.963 1.00 86.19 73 GLN A C 1
ATOM 596 O O . GLN A 1 73 ? 7.755 0.717 -17.553 1.00 86.19 73 GLN A O 1
ATOM 601 N N . SER A 1 74 ? 6.053 2.131 -17.955 1.00 89.88 74 SER A N 1
ATOM 602 C CA . SER A 1 74 ? 6.707 3.281 -17.347 1.00 89.88 74 SER A CA 1
ATOM 603 C C . SER A 1 74 ? 6.616 3.214 -15.820 1.00 89.88 74 SER A C 1
ATOM 605 O O . SER A 1 74 ? 5.673 2.645 -15.265 1.00 89.88 74 SER A O 1
ATOM 607 N N . GLU A 1 75 ? 7.547 3.873 -15.131 1.00 85.94 75 GLU A N 1
ATOM 608 C CA . GLU A 1 75 ? 7.447 4.097 -13.682 1.00 85.94 75 GLU A CA 1
ATOM 609 C C . GLU A 1 75 ? 6.113 4.771 -13.311 1.00 85.94 75 GLU A C 1
ATOM 611 O O . GLU A 1 75 ? 5.477 4.404 -12.325 1.00 85.94 75 GLU A O 1
ATOM 616 N N . GLY A 1 76 ? 5.633 5.693 -14.156 1.00 85.62 76 GLY A N 1
ATOM 617 C CA . GLY A 1 76 ? 4.348 6.368 -13.972 1.00 85.62 76 GLY A CA 1
ATOM 618 C C . GLY A 1 76 ? 3.152 5.414 -13.972 1.00 85.62 76 GLY A C 1
ATOM 619 O O . GLY A 1 76 ? 2.234 5.600 -13.175 1.00 85.62 76 GLY A O 1
ATOM 620 N N . THR A 1 77 ? 3.186 4.371 -14.805 1.00 86.25 77 THR A N 1
ATOM 621 C CA . THR A 1 77 ? 2.170 3.307 -14.837 1.00 86.25 77 THR A CA 1
ATOM 622 C C . THR A 1 77 ? 2.184 2.517 -13.532 1.00 86.25 77 THR A C 1
ATOM 624 O O . THR A 1 77 ? 1.147 2.337 -12.908 1.00 86.25 77 THR A O 1
ATOM 627 N N . TYR A 1 78 ? 3.364 2.107 -13.060 1.00 85.88 78 TYR A N 1
ATOM 628 C CA . TYR A 1 78 ? 3.495 1.381 -11.794 1.00 85.88 78 TYR A CA 1
ATOM 629 C C . TYR A 1 78 ? 2.962 2.196 -10.605 1.00 85.88 78 TYR A C 1
ATOM 631 O O . TYR A 1 78 ? 2.194 1.697 -9.780 1.00 85.88 78 TYR A O 1
ATOM 639 N N . VAL A 1 79 ? 3.329 3.478 -10.531 1.00 87.00 79 VAL A N 1
ATOM 640 C CA . VAL A 1 79 ? 2.872 4.373 -9.460 1.00 87.00 79 VAL A CA 1
ATOM 641 C C . VAL A 1 79 ? 1.359 4.577 -9.518 1.00 87.00 79 VAL A C 1
ATOM 643 O O . VAL A 1 79 ? 0.692 4.495 -8.489 1.00 87.00 79 VAL A O 1
ATOM 646 N N . THR A 1 80 ? 0.812 4.828 -10.706 1.00 88.00 80 THR A N 1
ATOM 647 C CA . THR A 1 80 ? -0.601 5.192 -10.870 1.00 88.00 80 THR A CA 1
ATOM 648 C C . THR A 1 80 ? -1.531 3.991 -10.748 1.00 88.00 80 THR A C 1
ATOM 650 O O . THR A 1 80 ? -2.581 4.117 -10.126 1.00 88.00 80 THR A O 1
ATOM 653 N N . ASP A 1 81 ? -1.133 2.834 -11.275 1.00 88.19 81 ASP A N 1
ATOM 654 C CA . ASP A 1 81 ? -2.013 1.669 -11.357 1.00 88.19 81 ASP A CA 1
ATOM 655 C C . ASP A 1 81 ? -1.806 0.687 -10.201 1.00 88.19 81 ASP A C 1
ATOM 657 O O . ASP A 1 81 ? -2.717 -0.083 -9.927 1.00 88.19 81 ASP A O 1
ATOM 661 N N . MET A 1 82 ? -0.662 0.708 -9.496 1.00 88.44 82 MET A N 1
ATOM 662 C CA . MET A 1 82 ? -0.449 -0.121 -8.297 1.00 88.44 82 MET A CA 1
ATOM 663 C C . MET A 1 82 ? -0.382 0.685 -7.003 1.00 88.44 82 MET A C 1
ATOM 665 O O . MET A 1 82 ? -1.155 0.452 -6.074 1.00 88.44 82 MET A O 1
ATOM 669 N N . ILE A 1 83 ? 0.577 1.613 -6.911 1.00 89.50 83 ILE A N 1
ATOM 670 C CA . ILE A 1 83 ? 0.921 2.249 -5.632 1.00 89.50 83 ILE A CA 1
ATOM 671 C C . ILE A 1 83 ? -0.217 3.142 -5.143 1.00 89.50 83 ILE A C 1
ATOM 673 O O . ILE A 1 83 ? -0.618 3.059 -3.983 1.00 89.50 83 ILE A O 1
ATOM 677 N N . VAL A 1 84 ? -0.764 3.979 -6.022 1.00 88.62 84 VAL A N 1
ATOM 678 C CA . VAL A 1 84 ? -1.823 4.930 -5.673 1.00 88.62 84 VAL A CA 1
ATOM 679 C C . VAL A 1 84 ? -3.109 4.226 -5.201 1.00 88.62 84 VAL A C 1
ATOM 681 O O . VAL A 1 84 ? -3.571 4.572 -4.109 1.00 88.62 84 VAL A O 1
ATOM 684 N N . PRO A 1 85 ? -3.673 3.224 -5.911 1.00 88.31 85 PRO A N 1
ATOM 685 C CA . PRO A 1 85 ? -4.839 2.480 -5.434 1.00 88.31 85 PRO A CA 1
ATOM 686 C C . PRO A 1 85 ? -4.611 1.804 -4.079 1.00 88.31 85 PRO A C 1
ATOM 688 O O . PRO A 1 85 ? -5.462 1.908 -3.196 1.00 88.31 85 PRO A O 1
ATOM 691 N N . LEU A 1 86 ? -3.440 1.193 -3.865 1.00 90.00 86 LEU A N 1
ATOM 692 C CA . LEU A 1 86 ? -3.110 0.550 -2.589 1.00 90.00 86 LEU A CA 1
ATOM 693 C C . LEU A 1 86 ? -3.013 1.546 -1.438 1.00 90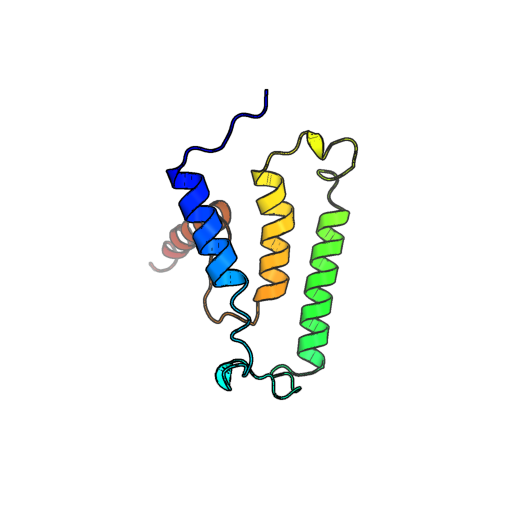.00 86 LEU A C 1
ATOM 695 O O . LEU A 1 86 ? -3.546 1.291 -0.355 1.00 90.00 86 LEU A O 1
ATOM 699 N N . LEU A 1 87 ? -2.368 2.692 -1.665 1.00 88.81 87 LEU A N 1
ATOM 700 C CA . LEU A 1 87 ? -2.310 3.767 -0.679 1.00 88.81 87 LEU A CA 1
ATOM 701 C C . LEU A 1 87 ? -3.710 4.300 -0.373 1.00 88.81 87 LEU A C 1
ATOM 703 O O . LEU A 1 87 ? -4.021 4.516 0.795 1.00 88.81 87 LEU A O 1
ATOM 707 N N . ARG A 1 88 ? -4.579 4.453 -1.383 1.00 85.81 88 ARG A N 1
ATOM 708 C CA . ARG A 1 88 ? -5.977 4.848 -1.164 1.00 85.81 88 ARG A CA 1
ATOM 709 C C . ARG A 1 88 ? -6.700 3.844 -0.284 1.00 85.81 88 ARG A C 1
ATOM 711 O O . ARG A 1 88 ? -7.227 4.262 0.737 1.00 85.81 88 ARG A O 1
ATOM 718 N N . ALA A 1 89 ? -6.703 2.561 -0.639 1.00 88.19 89 ALA A N 1
ATOM 719 C CA . ALA A 1 89 ? -7.400 1.530 0.130 1.00 88.19 89 ALA A CA 1
ATOM 720 C C . ALA A 1 89 ? -6.881 1.441 1.576 1.00 88.19 89 ALA A C 1
ATOM 722 O O . ALA A 1 89 ? -7.663 1.373 2.521 1.00 88.19 89 ALA A O 1
ATOM 723 N N . SER A 1 90 ? -5.562 1.546 1.760 1.00 86.69 90 SER A N 1
ATOM 724 C CA . SER A 1 90 ? -4.919 1.425 3.075 1.00 86.69 90 SER A CA 1
ATOM 725 C C . SER A 1 90 ? -5.101 2.663 3.961 1.00 86.69 90 SER A C 1
ATOM 727 O O . SER A 1 90 ? -5.146 2.546 5.184 1.00 86.69 90 SER A O 1
ATOM 729 N N . LEU A 1 91 ? -5.187 3.863 3.371 1.00 83.44 91 LEU A N 1
ATOM 730 C CA . LEU A 1 91 ? -5.198 5.137 4.107 1.00 83.44 91 LEU A CA 1
ATOM 731 C C . LEU A 1 91 ? -6.556 5.850 4.098 1.00 83.44 91 LEU A C 1
ATOM 733 O O . LEU A 1 91 ? -6.713 6.871 4.765 1.00 83.44 91 LEU A O 1
ATOM 737 N N . LYS A 1 92 ? -7.562 5.324 3.390 1.00 74.50 92 LYS A N 1
ATOM 738 C CA . LYS A 1 92 ? -8.881 5.956 3.200 1.00 74.50 92 LYS A CA 1
ATOM 739 C C . LYS A 1 92 ? -9.515 6.486 4.487 1.00 74.50 92 LYS A C 1
ATOM 741 O O . LYS A 1 92 ? -10.175 7.519 4.460 1.00 74.50 92 LYS A O 1
ATOM 746 N N . LYS A 1 93 ? -9.328 5.774 5.604 1.00 70.31 93 LYS A N 1
ATOM 747 C CA . LYS A 1 93 ? -9.924 6.091 6.912 1.00 70.31 93 LYS A CA 1
ATOM 748 C C . LYS A 1 93 ? -8.949 6.664 7.944 1.00 70.31 93 LYS A C 1
ATOM 750 O O . LYS A 1 93 ? -9.382 7.068 9.018 1.00 70.31 93 LYS A O 1
ATOM 755 N N . THR A 1 94 ? -7.653 6.754 7.647 1.00 65.62 94 THR A N 1
ATOM 756 C CA . THR A 1 94 ? -6.671 7.356 8.574 1.00 65.62 94 THR A CA 1
ATOM 757 C C . THR A 1 94 ? -6.636 8.883 8.480 1.00 65.62 94 THR A C 1
ATOM 759 O O . THR A 1 94 ? -5.948 9.552 9.248 1.00 65.62 94 THR A O 1
ATOM 762 N N . SER A 1 95 ? -7.403 9.436 7.546 1.00 55.22 95 SER A N 1
ATOM 763 C CA . SER A 1 95 ? -7.194 10.743 6.963 1.00 55.22 95 SER A CA 1
ATOM 764 C C . SER A 1 95 ? -8.545 11.428 6.730 1.00 55.22 95 SER A C 1
ATOM 766 O O . SER A 1 95 ? -9.331 11.000 5.886 1.00 55.22 95 SER A O 1
ATOM 768 N N . ASN A 1 96 ? -8.827 12.512 7.453 1.00 54.59 96 ASN A N 1
ATOM 769 C CA . ASN A 1 96 ? -10.057 13.295 7.260 1.00 54.59 96 ASN A CA 1
ATOM 770 C C . ASN A 1 96 ? -9.941 14.335 6.127 1.00 54.59 96 ASN A C 1
ATOM 772 O O . ASN A 1 96 ? -10.868 15.113 5.903 1.00 54.59 96 ASN A O 1
ATOM 776 N N . GLN A 1 97 ? -8.809 14.388 5.420 1.00 56.78 97 GLN A N 1
ATOM 777 C CA . GLN A 1 97 ? -8.562 15.349 4.346 1.00 56.78 97 GLN A CA 1
ATOM 778 C C . GLN A 1 97 ? -8.516 14.636 2.995 1.00 56.78 97 GLN A C 1
ATOM 780 O O . GLN A 1 97 ? -7.911 13.581 2.843 1.00 56.78 97 GLN A O 1
ATOM 785 N N . LYS A 1 98 ? -9.121 15.253 1.978 1.00 63.34 98 LYS A N 1
ATOM 786 C CA . LYS A 1 98 ? -8.955 14.822 0.589 1.00 63.34 98 LYS A CA 1
ATOM 787 C C . LYS A 1 98 ? -7.564 15.237 0.109 1.00 63.34 98 LYS A C 1
ATOM 789 O O . LYS A 1 98 ? -7.379 16.386 -0.283 1.00 63.34 98 LYS A O 1
ATOM 794 N N . TYR A 1 99 ? -6.598 14.326 0.142 1.00 68.38 99 TYR A N 1
ATOM 795 C CA . TYR A 1 99 ? -5.313 14.518 -0.535 1.00 68.38 99 TYR A CA 1
ATOM 796 C C . TYR A 1 99 ? -5.348 13.873 -1.918 1.00 68.38 99 TYR A C 1
ATOM 798 O O . TYR A 1 99 ? -5.971 12.827 -2.119 1.00 68.38 99 TYR A O 1
ATOM 806 N N . CYS A 1 100 ? -4.647 14.483 -2.866 1.00 70.06 100 CYS A N 1
ATOM 807 C CA . CYS A 1 100 ? -4.240 13.790 -4.078 1.00 70.06 100 CYS A CA 1
ATOM 808 C C . CYS A 1 100 ? -2.925 13.052 -3.804 1.00 70.06 100 CYS A C 1
ATOM 810 O O . CYS A 1 100 ? -2.000 13.624 -3.229 1.00 70.06 100 CYS A O 1
ATOM 812 N N . LEU A 1 101 ? -2.858 11.776 -4.184 1.00 74.50 101 LEU A N 1
ATOM 813 C CA . LEU A 1 101 ? -1.689 10.917 -3.976 1.00 74.50 101 LEU A CA 1
ATOM 814 C C . LEU A 1 101 ? -0.767 10.899 -5.201 1.00 74.50 101 LEU A C 1
ATOM 816 O O . LEU A 1 101 ? 0.359 10.416 -5.122 1.00 74.50 101 LEU A O 1
ATOM 820 N N . SER A 1 102 ? -1.217 11.456 -6.327 1.00 72.75 102 SER A N 1
ATOM 821 C CA . SER A 1 102 ? -0.404 11.657 -7.524 1.00 72.75 102 SER A CA 1
ATOM 822 C C . SER A 1 102 ? -0.710 12.986 -8.208 1.00 72.75 102 SER A C 1
ATOM 824 O O . SER A 1 102 ? -1.782 13.572 -8.041 1.00 72.75 102 SER A O 1
ATOM 826 N N . TYR A 1 103 ? 0.228 13.444 -9.041 1.00 77.12 103 TYR A N 1
ATOM 827 C CA . TYR A 1 103 ? 0.056 14.654 -9.847 1.00 77.12 103 TYR A CA 1
ATOM 828 C C . TYR A 1 103 ? -1.195 14.593 -10.736 1.00 77.12 103 TYR A C 1
ATOM 830 O O . TYR A 1 103 ? -1.941 15.567 -10.831 1.00 77.12 103 TYR A O 1
ATOM 838 N N . VAL A 1 104 ? -1.445 13.435 -11.353 1.00 75.75 104 VAL A N 1
ATOM 839 C CA . VAL A 1 104 ? -2.592 13.207 -12.245 1.00 75.75 104 VAL A CA 1
ATOM 840 C C . VAL A 1 104 ? -3.907 13.337 -11.481 1.00 75.75 104 VAL A C 1
ATOM 842 O O . VAL A 1 104 ? -4.853 13.958 -11.970 1.00 75.75 104 VAL A O 1
ATOM 845 N N . GLU A 1 105 ? -3.964 12.823 -10.254 1.00 74.44 105 GLU A N 1
ATOM 846 C CA . GLU A 1 105 ? -5.130 12.985 -9.389 1.00 74.44 105 GLU A CA 1
ATOM 847 C C . GLU A 1 105 ? -5.343 14.442 -8.985 1.00 74.44 105 GLU A C 1
ATOM 849 O O . GLU A 1 105 ? -6.471 14.930 -9.052 1.00 74.44 105 GLU A O 1
ATOM 854 N N . CYS A 1 106 ? -4.274 15.163 -8.620 1.00 80.38 106 CYS A N 1
ATOM 855 C CA . CYS A 1 106 ? -4.374 16.585 -8.286 1.00 80.38 106 CYS A CA 1
ATOM 856 C C . CYS A 1 106 ? -4.911 17.391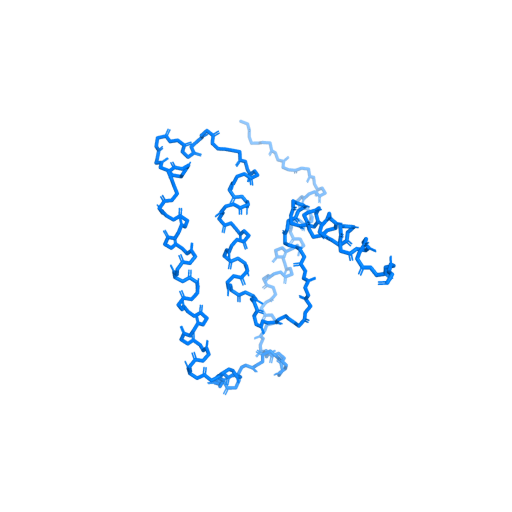 -9.478 1.00 80.38 106 CYS A C 1
ATOM 858 O O . CYS A 1 106 ? -5.781 18.246 -9.318 1.00 80.38 106 CYS A O 1
ATOM 860 N N . GLN A 1 107 ? -4.415 17.105 -10.685 1.00 79.38 107 GLN A N 1
ATOM 861 C CA . GLN A 1 107 ? -4.869 17.752 -11.915 1.00 79.38 107 GLN A CA 1
ATOM 862 C C . GLN A 1 107 ? -6.323 17.417 -12.248 1.00 79.38 107 GLN A C 1
ATOM 864 O O . GLN A 1 107 ? -7.081 18.305 -12.648 1.00 79.38 107 GLN A O 1
ATOM 869 N N . SER A 1 108 ? -6.724 16.159 -12.069 1.00 78.62 108 SER A N 1
ATOM 870 C CA . SER A 1 108 ? -8.097 15.708 -12.309 1.00 78.62 108 SER A CA 1
ATOM 871 C C . SER A 1 108 ? -9.069 16.368 -11.335 1.00 78.62 108 SER A C 1
ATOM 873 O O . SER A 1 108 ? -10.092 16.898 -11.764 1.00 78.62 108 SER A O 1
ATOM 875 N N . GLN A 1 109 ? -8.712 16.430 -10.047 1.00 80.69 109 GLN A N 1
ATOM 876 C CA . GLN A 1 109 ? -9.497 17.124 -9.027 1.00 80.69 109 GLN A CA 1
ATOM 877 C C . GLN A 1 109 ? -9.608 18.621 -9.340 1.00 80.69 109 GLN A C 1
ATOM 879 O O . GLN A 1 109 ? -10.714 19.146 -9.412 1.00 80.69 109 GLN A O 1
ATOM 884 N N . ALA A 1 110 ? -8.491 19.290 -9.639 1.00 81.25 110 ALA A N 1
ATOM 885 C CA . ALA A 1 110 ? -8.495 20.704 -10.011 1.00 81.25 110 ALA A CA 1
ATOM 886 C C . ALA A 1 110 ? -9.326 20.978 -11.280 1.00 81.25 110 ALA A C 1
ATOM 888 O O . ALA A 1 110 ? -9.967 22.022 -11.400 1.00 81.25 110 ALA A O 1
ATOM 889 N N . SER A 1 111 ? -9.336 20.045 -12.236 1.00 80.19 111 SER A N 1
ATOM 890 C CA . SER A 1 111 ? -10.148 20.143 -13.455 1.00 80.19 111 SER A CA 1
ATOM 891 C C . SER A 1 111 ? -11.640 19.951 -13.176 1.00 80.19 111 SER A C 1
ATOM 893 O O . SER A 1 111 ? -12.463 20.675 -13.737 1.00 80.19 111 SER A O 1
ATOM 895 N N . ALA A 1 112 ? -11.997 19.007 -12.301 1.00 80.81 112 ALA A N 1
ATOM 896 C CA . ALA A 1 112 ? -13.370 18.812 -11.843 1.00 80.81 112 ALA A CA 1
ATOM 897 C C . ALA A 1 112 ? -13.885 20.039 -11.072 1.00 80.81 112 ALA A C 1
ATOM 899 O O . ALA A 1 112 ? -14.991 20.506 -11.339 1.00 80.81 112 ALA A O 1
ATOM 900 N N . ASP A 1 113 ? -13.057 20.618 -10.198 1.00 81.25 113 ASP A N 1
ATOM 901 C CA . ASP A 1 113 ? -13.394 21.814 -9.421 1.00 81.25 113 ASP A CA 1
ATOM 902 C C . ASP A 1 113 ? -13.637 23.033 -10.328 1.00 81.25 113 ASP A C 1
ATOM 904 O O . ASP A 1 113 ? -14.590 23.785 -10.116 1.00 81.25 113 ASP A O 1
ATOM 908 N N . ARG A 1 114 ? -12.841 23.198 -11.397 1.00 75.38 114 ARG A N 1
ATOM 909 C CA . ARG A 1 114 ? -13.062 24.246 -12.412 1.00 75.38 114 ARG A CA 1
ATOM 910 C C . ARG A 1 114 ? -14.394 24.078 -13.147 1.00 75.38 114 ARG A C 1
ATOM 912 O O . ARG A 1 114 ? -15.079 25.070 -13.363 1.00 75.38 114 ARG A O 1
ATOM 919 N N . LYS A 1 115 ? -14.786 22.844 -13.489 1.00 73.75 115 LYS A N 1
ATOM 920 C CA . LYS A 1 115 ? -16.078 22.557 -14.147 1.00 73.75 115 LYS A CA 1
ATOM 921 C C . LYS A 1 115 ? -17.277 22.727 -13.207 1.00 73.75 115 LYS A C 1
ATOM 923 O O . LYS A 1 115 ? -18.343 23.150 -13.639 1.00 73.75 115 LYS A O 1
ATOM 928 N N . GLY A 1 116 ? -17.117 22.434 -11.916 1.00 59.44 116 GLY A N 1
ATOM 929 C CA . GLY A 1 116 ? -18.174 22.597 -10.910 1.00 59.44 116 GLY A CA 1
ATOM 930 C C . GLY A 1 116 ? -18.535 24.055 -10.592 1.00 59.44 116 GLY A C 1
ATOM 931 O O . GLY A 1 116 ? -19.601 24.312 -10.031 1.00 59.44 116 GLY A O 1
ATOM 932 N N . GLY A 1 117 ? -17.679 25.015 -10.961 1.00 54.94 117 GLY A N 1
ATOM 933 C CA . GLY A 1 117 ? -17.927 26.449 -10.788 1.00 54.94 117 GLY A CA 1
ATOM 934 C C . GLY A 1 117 ? -18.960 27.046 -11.753 1.00 54.94 117 GLY A C 1
ATOM 935 O O . GLY A 1 117 ? -19.494 28.115 -11.471 1.00 54.94 117 GLY A O 1
ATOM 936 N N . GLU A 1 118 ? -19.286 26.364 -12.856 1.00 51.25 118 GLU A N 1
ATOM 937 C CA . GLU A 1 118 ? -20.151 26.913 -13.916 1.00 51.25 118 GLU A CA 1
ATOM 938 C C . GLU A 1 118 ? -21.662 26.745 -13.652 1.00 51.25 118 GLU A C 1
ATOM 940 O O . GLU A 1 118 ? -22.467 27.404 -14.301 1.00 51.25 118 GLU A O 1
ATOM 945 N N . ASN A 1 119 ? -22.072 25.969 -12.638 1.00 50.53 119 ASN A N 1
ATOM 946 C CA . ASN A 1 119 ? -23.491 25.736 -12.308 1.00 50.53 119 ASN A CA 1
ATOM 947 C C . ASN A 1 119 ? -24.002 26.520 -11.080 1.00 50.53 119 ASN A C 1
ATOM 949 O O . ASN A 1 119 ? -24.988 26.125 -10.461 1.00 50.53 119 ASN A O 1
ATOM 953 N N . LYS A 1 120 ? -23.354 27.632 -10.703 1.00 48.38 120 LYS A N 1
ATOM 954 C CA . LYS A 1 120 ? -23.820 28.524 -9.615 1.00 48.38 120 LYS A CA 1
ATOM 955 C C . LYS A 1 120 ? -24.288 29.909 -10.073 1.00 48.38 120 LYS A C 1
ATOM 957 O O . LYS A 1 120 ? -24.394 30.815 -9.252 1.00 48.38 120 LYS A O 1
ATOM 962 N N . SER A 1 121 ? -24.623 30.060 -11.351 1.00 47.12 121 SER A N 1
ATOM 963 C CA . SER A 1 121 ? -25.174 31.306 -11.890 1.00 47.12 121 SER A CA 1
ATOM 964 C C . SER A 1 121 ? -26.393 31.043 -12.774 1.00 47.12 121 SER A C 1
ATOM 966 O O . SER A 1 121 ? -26.274 31.084 -13.997 1.00 47.12 121 SER A O 1
ATOM 968 N N . LYS A 1 122 ? -27.550 30.778 -12.152 1.00 38.19 122 LYS A N 1
ATOM 969 C CA . LYS A 1 122 ? -28.871 31.376 -12.452 1.00 38.19 122 LYS A CA 1
ATOM 970 C C . LYS A 1 122 ? -29.986 30.698 -11.669 1.00 38.19 122 LYS A C 1
ATOM 972 O O . LYS A 1 122 ? -30.022 29.452 -11.662 1.00 38.19 122 LYS A O 1
#

Sequence (122 aa):
MRIDAPSNIRKICNVFIEDFNKDEIEILPPKYSHNHTWRESSEELANITSEILESLSDIWRNPAFEANIAKTQSEGTYVTDMIVPLLRASLKKTSNQKYCLSYVECQSQASADRKGGENKSK

Radius of gyration: 22.27 Å; chains: 1; bounding box: 67×42×48 Å

pLDDT: mean 78.95, std 12.79, range [38.19, 94.44]

Secondary structure (DSSP, 8-state):
---PPPHHHHHHHHHHHHHHS----SS--GGG---S--SS-HHHHHHHHHHHHHHHHHHHH-GGGSTTTGGGS-HHHHIIIIIHHHHHHHHTTT-SS---SSHHHHHHHHHHHHHHGGGS--

Foldseek 3Di:
DDDDDPPVVVVVVVVVVVVVPPPPPPDDDVVPDDPPDDPDDPVVVVVLVVQLVVLVVQLVPDPCCPPVNVVVDDPCCCCPSPVQSNCCSNCVPVDPDDDDPDPVSVVVVVVVVVVVVPPPDD